Protein AF-A0A0L6U3Q4-F1 (afdb_monomer_lite)

Secondary structure (DSSP, 8-state):
-HHHHHHHHHHHHHHHHHHHHHHHHHHHHHHHHHHHHHHHHHS-HHHHHHHHHHHHHHHHHHHHHHHHHHHHHHHHTTS--

Radius of gyration: 18.6 Å; chains: 1; bounding box: 39×15×54 Å

Sequence (81 aa):
MTGFVWVTGLVRLMSDASTALYIILPLMAILVVIWNIVQYFHADDHEKANFKKNIKYTVIALIVGMTANGFINLLLGYFPS

Structure (mmCIF, N/CA/C/O backbone):
data_AF-A0A0L6U3Q4-F1
#
_entry.id   AF-A0A0L6U3Q4-F1
#
loop_
_atom_site.group_PDB
_atom_site.id
_atom_site.type_symbol
_atom_site.label_atom_id
_atom_site.label_alt_id
_atom_site.label_comp_id
_atom_site.label_asym_id
_atom_site.label_entity_id
_atom_site.label_seq_id
_atom_site.pdbx_PDB_ins_code
_atom_site.Cartn_x
_atom_site.Cartn_y
_atom_site.Cartn_z
_atom_site.occupancy
_atom_site.B_iso_or_equiv
_atom_site.auth_seq_id
_atom_site.auth_comp_id
_atom_site.auth_asym_id
_atom_site.auth_atom_id
_atom_site.pdbx_PDB_model_num
ATOM 1 N N . MET A 1 1 ? 27.173 -1.894 -27.741 1.00 57.62 1 MET A N 1
ATOM 2 C CA . MET A 1 1 ? 26.062 -2.857 -27.549 1.00 57.62 1 MET A CA 1
ATOM 3 C C . MET A 1 1 ? 25.817 -3.221 -26.082 1.00 57.62 1 MET A C 1
ATOM 5 O O . MET A 1 1 ? 24.683 -3.519 -25.748 1.00 57.62 1 MET A O 1
ATOM 9 N N . THR A 1 2 ? 26.809 -3.149 -25.185 1.00 61.56 2 THR A N 1
ATOM 10 C CA . THR A 1 2 ? 26.651 -3.503 -23.757 1.00 61.56 2 THR A CA 1
ATOM 11 C C . THR A 1 2 ? 25.681 -2.599 -22.985 1.00 61.56 2 THR A C 1
ATOM 13 O O . THR A 1 2 ? 24.865 -3.107 -22.227 1.00 61.56 2 THR A O 1
ATOM 16 N N . GLY A 1 3 ? 25.698 -1.279 -23.209 1.00 62.47 3 GLY A N 1
ATOM 17 C CA . GLY A 1 3 ? 24.812 -0.341 -22.498 1.00 62.47 3 GLY A CA 1
ATOM 18 C C . GLY A 1 3 ? 23.310 -0.568 -22.732 1.00 62.47 3 GLY A C 1
ATOM 19 O O . GLY A 1 3 ? 22.520 -0.417 -21.809 1.00 62.47 3 GLY A O 1
ATOM 20 N N . PHE A 1 4 ? 22.914 -1.004 -23.931 1.00 63.53 4 PHE A N 1
ATOM 21 C CA . PHE A 1 4 ? 21.506 -1.256 -24.271 1.00 63.53 4 PHE A CA 1
ATOM 22 C C . PHE A 1 4 ? 20.938 -2.491 -23.546 1.00 63.53 4 PHE A C 1
ATOM 24 O O . PHE A 1 4 ? 19.781 -2.494 -23.130 1.00 63.53 4 PHE A O 1
ATOM 31 N N . VAL A 1 5 ? 21.773 -3.514 -23.327 1.00 68.19 5 VAL A N 1
ATOM 32 C CA . VAL A 1 5 ? 21.405 -4.749 -22.607 1.00 68.19 5 VAL A CA 1
ATOM 33 C C . VAL A 1 5 ? 21.222 -4.495 -21.106 1.00 68.19 5 VAL A C 1
ATOM 35 O O . VAL A 1 5 ? 20.305 -5.030 -20.490 1.00 68.19 5 VAL A O 1
ATOM 38 N N . TRP A 1 6 ? 22.053 -3.636 -20.506 1.00 65.31 6 TRP A N 1
ATOM 39 C CA . TRP A 1 6 ? 21.907 -3.260 -19.095 1.00 65.31 6 TRP A CA 1
ATOM 40 C C . TRP A 1 6 ? 20.632 -2.450 -18.831 1.00 65.31 6 TRP A C 1
ATOM 42 O O . TRP A 1 6 ? 19.946 -2.701 -17.841 1.00 65.31 6 TRP A O 1
ATOM 52 N N . VAL A 1 7 ? 20.286 -1.517 -19.726 1.00 74.62 7 VAL A N 1
ATOM 53 C CA . VAL A 1 7 ? 19.061 -0.7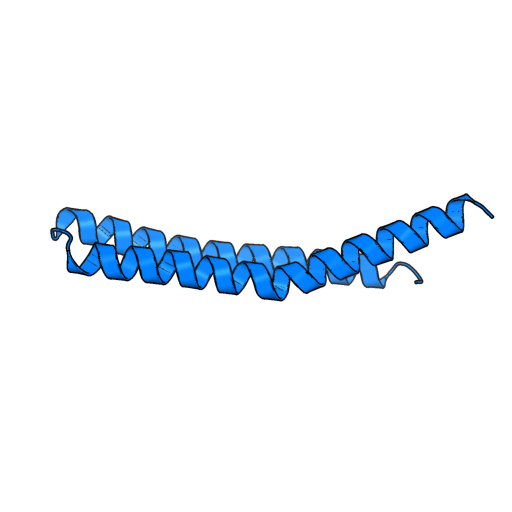04 -19.609 1.00 74.62 7 VAL A CA 1
ATOM 54 C C . VAL A 1 7 ? 17.811 -1.580 -19.706 1.00 74.62 7 VAL A C 1
ATOM 56 O O . VAL A 1 7 ? 16.935 -1.488 -18.853 1.00 74.62 7 VAL A O 1
ATOM 59 N N . THR A 1 8 ? 17.754 -2.486 -20.682 1.00 80.69 8 THR A N 1
ATOM 60 C CA . THR A 1 8 ? 16.620 -3.415 -20.844 1.00 80.69 8 THR A CA 1
ATOM 61 C C . THR A 1 8 ? 16.490 -4.393 -19.673 1.00 80.69 8 THR A C 1
ATOM 63 O O . THR A 1 8 ? 15.382 -4.626 -19.191 1.00 80.69 8 THR A O 1
ATOM 66 N N . GLY A 1 9 ? 17.603 -4.917 -19.149 1.00 83.69 9 GLY A N 1
ATOM 67 C CA . GLY A 1 9 ? 17.591 -5.771 -17.957 1.00 83.69 9 GLY A CA 1
ATOM 68 C C . GLY A 1 9 ? 17.048 -5.061 -16.710 1.00 83.69 9 GLY A C 1
ATOM 69 O O . GLY A 1 9 ? 16.231 -5.626 -15.983 1.00 83.69 9 GLY A O 1
ATOM 70 N N . LEU A 1 10 ? 17.447 -3.807 -16.487 1.00 87.06 10 LEU A N 1
ATOM 71 C CA . LEU A 1 10 ? 16.986 -3.011 -15.348 1.00 87.06 10 LEU A CA 1
ATOM 72 C C . LEU A 1 10 ? 15.502 -2.632 -15.468 1.00 87.06 10 LEU A C 1
ATOM 74 O O . LEU A 1 10 ? 14.770 -2.743 -14.487 1.00 87.06 10 LEU A O 1
ATOM 78 N N . VAL A 1 11 ? 15.036 -2.256 -16.665 1.00 88.19 11 VAL A N 1
ATOM 79 C CA . VAL A 1 11 ? 13.615 -1.959 -16.925 1.00 88.19 11 VAL A CA 1
ATOM 80 C C . VAL A 1 11 ? 12.738 -3.177 -16.629 1.00 88.19 11 VAL A C 1
ATOM 82 O O . VAL A 1 11 ? 11.711 -3.043 -15.965 1.00 88.19 11 VAL A O 1
ATOM 85 N N . ARG A 1 12 ? 13.166 -4.377 -17.045 1.00 88.69 12 ARG A N 1
ATOM 86 C CA . ARG A 1 12 ? 12.449 -5.629 -16.752 1.00 88.69 12 ARG A CA 1
ATOM 87 C C . ARG A 1 12 ? 12.390 -5.921 -15.256 1.00 88.69 12 ARG A C 1
ATOM 89 O O . ARG A 1 12 ? 11.306 -6.154 -14.736 1.00 88.69 12 ARG A O 1
ATOM 96 N N . LEU A 1 13 ? 13.518 -5.809 -14.551 1.00 90.94 13 LEU A N 1
ATOM 97 C CA . LEU A 1 13 ? 13.559 -6.004 -13.100 1.00 90.94 13 LEU A CA 1
ATOM 98 C C . LEU A 1 13 ? 12.609 -5.045 -12.366 1.00 90.94 13 LEU A C 1
ATOM 100 O O . LEU A 1 13 ? 11.881 -5.458 -11.464 1.00 90.94 13 LEU A O 1
ATOM 104 N N . MET A 1 14 ? 12.604 -3.766 -12.750 1.00 91.81 14 MET A N 1
ATOM 105 C CA . MET A 1 14 ? 11.720 -2.771 -12.142 1.00 91.81 14 MET A CA 1
ATOM 106 C C . MET A 1 14 ? 10.243 -3.031 -12.463 1.00 91.81 14 MET A C 1
ATOM 108 O O . MET A 1 14 ? 9.397 -2.847 -11.590 1.00 91.81 14 MET A O 1
ATOM 112 N N . SER A 1 15 ? 9.935 -3.494 -13.676 1.00 90.88 15 SER A N 1
ATOM 113 C CA . SER A 1 15 ? 8.577 -3.875 -14.082 1.00 90.88 15 SER A CA 1
ATOM 114 C C . SER A 1 15 ? 8.064 -5.078 -13.286 1.00 90.88 15 SER A C 1
ATOM 116 O O . SER A 1 15 ? 6.937 -5.062 -12.784 1.00 90.88 15 SER A O 1
ATOM 118 N N . ASP A 1 16 ? 8.896 -6.105 -13.107 1.00 92.06 16 ASP A N 1
ATOM 119 C CA . ASP A 1 16 ? 8.548 -7.296 -12.327 1.00 92.06 16 ASP A CA 1
ATOM 120 C C . ASP A 1 16 ? 8.333 -6.939 -10.851 1.00 92.06 16 ASP A C 1
ATOM 122 O O . ASP A 1 16 ? 7.329 -7.325 -10.246 1.00 92.06 16 ASP A O 1
ATOM 126 N N . ALA A 1 17 ? 9.230 -6.127 -10.283 1.00 93.25 17 ALA A N 1
ATOM 127 C CA . ALA A 1 17 ? 9.100 -5.625 -8.919 1.00 93.25 17 ALA A CA 1
ATOM 128 C C . ALA A 1 17 ? 7.821 -4.793 -8.735 1.00 93.25 17 ALA A C 1
ATOM 130 O O . ALA A 1 17 ? 7.082 -4.996 -7.771 1.00 93.25 17 ALA A O 1
ATOM 131 N N . SER A 1 18 ? 7.517 -3.891 -9.672 1.00 92.31 18 SER A N 1
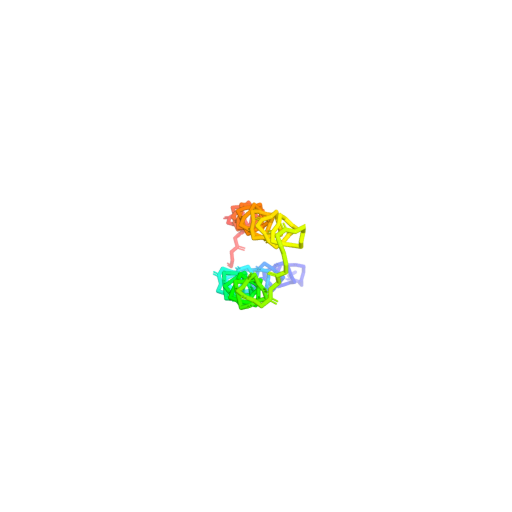ATOM 132 C CA . SER A 1 18 ? 6.292 -3.093 -9.630 1.00 92.31 18 SER A CA 1
ATOM 133 C C . SER A 1 18 ? 5.036 -3.962 -9.735 1.00 92.31 18 SER A C 1
ATOM 135 O O . SER A 1 18 ? 4.063 -3.748 -9.007 1.00 92.31 18 SER A O 1
ATOM 137 N N . THR A 1 19 ? 5.064 -4.996 -10.575 1.00 91.69 19 THR A N 1
ATOM 138 C CA . THR A 1 19 ? 3.963 -5.960 -10.691 1.00 91.69 19 THR A CA 1
ATOM 139 C C . THR A 1 19 ? 3.749 -6.715 -9.380 1.00 91.69 19 THR A C 1
ATOM 141 O O . THR A 1 19 ? 2.617 -6.821 -8.906 1.00 91.69 19 THR A O 1
ATOM 144 N N . ALA A 1 20 ? 4.828 -7.167 -8.735 1.00 93.81 20 ALA A N 1
ATOM 145 C CA . ALA A 1 20 ? 4.757 -7.806 -7.425 1.00 93.81 20 ALA A CA 1
ATOM 146 C C . ALA A 1 20 ? 4.179 -6.865 -6.350 1.00 93.81 20 ALA A C 1
ATOM 148 O O . ALA A 1 20 ? 3.388 -7.299 -5.510 1.00 93.81 20 ALA A O 1
ATOM 149 N N . LEU A 1 21 ? 4.506 -5.567 -6.392 1.00 92.94 21 LEU A N 1
ATOM 150 C CA . LEU A 1 21 ? 3.992 -4.579 -5.437 1.00 92.94 21 LEU A CA 1
ATOM 151 C C . LEU A 1 21 ? 2.471 -4.399 -5.505 1.00 92.94 21 LEU A C 1
ATOM 153 O O . LEU A 1 21 ? 1.859 -4.185 -4.459 1.00 92.94 21 LEU A O 1
ATOM 157 N N . TYR A 1 22 ? 1.837 -4.567 -6.671 1.00 91.69 22 TYR A N 1
ATOM 158 C CA . TYR A 1 22 ? 0.368 -4.549 -6.762 1.00 91.69 22 TYR A CA 1
ATOM 159 C C . TYR A 1 22 ? -0.311 -5.682 -6.000 1.00 91.69 22 TYR A C 1
ATOM 161 O O . TYR A 1 22 ? -1.488 -5.568 -5.677 1.00 91.69 22 TYR A O 1
ATOM 169 N N . ILE A 1 23 ? 0.414 -6.760 -5.710 1.00 93.19 23 ILE A N 1
ATOM 170 C CA . ILE A 1 23 ? -0.093 -7.901 -4.948 1.00 93.19 23 ILE A CA 1
ATOM 171 C C . ILE A 1 23 ? 0.320 -7.766 -3.479 1.00 93.19 23 ILE A C 1
ATOM 173 O O . ILE A 1 23 ? -0.502 -7.915 -2.578 1.00 93.19 23 ILE A O 1
ATOM 177 N N . ILE A 1 24 ? 1.587 -7.440 -3.221 1.00 94.31 24 ILE A N 1
ATOM 178 C CA . ILE A 1 24 ? 2.145 -7.400 -1.865 1.00 94.31 24 ILE A CA 1
ATOM 179 C C . ILE A 1 24 ? 1.541 -6.258 -1.041 1.00 94.31 24 ILE A C 1
ATOM 181 O O . ILE A 1 24 ? 1.169 -6.475 0.112 1.00 94.31 24 ILE A O 1
ATOM 185 N N . LEU A 1 25 ? 1.409 -5.053 -1.609 1.00 94.06 25 LEU A N 1
ATOM 186 C CA . LEU A 1 25 ? 0.871 -3.897 -0.885 1.00 94.06 25 LEU A CA 1
ATOM 187 C C . LEU A 1 25 ? -0.554 -4.129 -0.351 1.00 94.06 25 LEU A C 1
ATOM 189 O O . LEU A 1 25 ? -0.754 -3.921 0.850 1.00 94.06 25 LEU A O 1
ATOM 193 N N . PRO A 1 26 ? -1.543 -4.577 -1.155 1.00 94.62 26 PRO A N 1
ATOM 194 C CA . PRO A 1 26 ? -2.880 -4.830 -0.628 1.00 94.62 26 PRO A CA 1
ATOM 195 C C . PRO A 1 26 ? -2.905 -5.983 0.378 1.00 94.62 26 PRO A C 1
ATOM 197 O O . PRO A 1 26 ? -3.600 -5.868 1.384 1.00 94.62 26 PRO A O 1
ATOM 200 N N . LEU A 1 27 ? -2.121 -7.050 0.179 1.00 96.31 27 LEU A N 1
ATOM 201 C CA . LEU A 1 27 ? -2.038 -8.145 1.153 1.00 96.31 27 LEU A CA 1
ATOM 202 C C . LEU A 1 27 ? -1.519 -7.660 2.512 1.00 96.31 27 LEU A C 1
ATOM 204 O O . LEU A 1 27 ? -2.126 -7.944 3.545 1.00 96.31 27 LEU A O 1
ATOM 208 N N . MET A 1 28 ? -0.444 -6.871 2.520 1.00 95.12 28 MET A N 1
ATOM 209 C CA . MET A 1 28 ? 0.109 -6.292 3.746 1.00 95.12 28 MET A CA 1
ATOM 210 C C . MET A 1 28 ? -0.870 -5.322 4.411 1.00 95.12 28 MET A C 1
ATOM 212 O O . MET A 1 28 ? -1.044 -5.360 5.628 1.00 95.12 28 MET A O 1
ATOM 216 N N . ALA A 1 29 ? -1.551 -4.482 3.627 1.00 95.69 29 ALA A N 1
ATOM 217 C CA . ALA A 1 29 ? -2.565 -3.576 4.152 1.00 95.69 29 ALA A CA 1
ATOM 218 C C . ALA A 1 29 ? -3.725 -4.342 4.805 1.00 95.69 29 ALA A C 1
ATOM 220 O O . ALA A 1 29 ? -4.142 -3.980 5.903 1.00 95.69 29 ALA A O 1
ATOM 221 N N . ILE A 1 30 ? -4.202 -5.426 4.183 1.00 96.62 30 ILE A N 1
ATOM 222 C CA . ILE A 1 30 ? -5.245 -6.293 4.747 1.00 96.62 30 ILE A CA 1
ATOM 223 C C . ILE A 1 30 ? -4.785 -6.895 6.077 1.00 96.62 30 ILE A C 1
ATOM 225 O O . ILE A 1 30 ? -5.524 -6.812 7.054 1.00 96.62 30 ILE A O 1
ATOM 229 N N . LEU A 1 31 ? -3.567 -7.439 6.153 1.00 96.81 31 LEU A N 1
ATOM 230 C CA . LEU A 1 31 ? -3.029 -8.008 7.395 1.00 96.81 31 LEU A CA 1
ATOM 231 C C . LEU A 1 31 ? -2.974 -6.972 8.525 1.00 96.81 31 LEU A C 1
ATOM 233 O O . LEU A 1 31 ? -3.422 -7.245 9.639 1.00 96.81 31 LEU A O 1
ATOM 237 N N . VAL A 1 32 ? -2.483 -5.765 8.235 1.00 95.56 32 VAL A N 1
ATOM 238 C CA . VAL A 1 32 ? -2.418 -4.673 9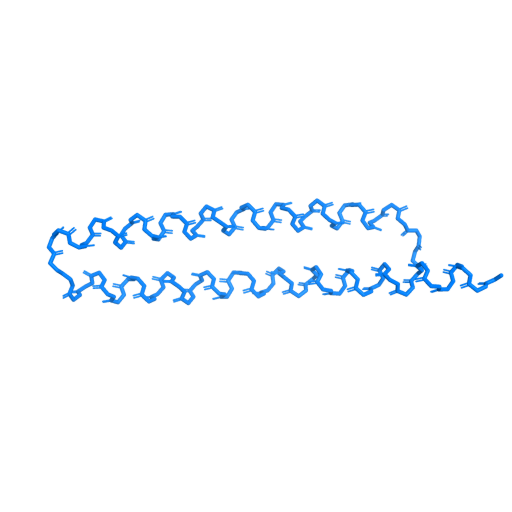.217 1.00 95.56 32 VAL A CA 1
ATOM 239 C C . VAL A 1 32 ? -3.818 -4.228 9.640 1.00 95.56 32 VAL A C 1
ATOM 241 O O . VAL A 1 32 ? -4.054 -4.000 10.828 1.00 95.56 32 VAL A O 1
ATOM 244 N N . VAL A 1 33 ? -4.765 -4.124 8.706 1.00 95.56 33 VAL A N 1
ATOM 245 C CA . VAL A 1 33 ? -6.155 -3.763 9.017 1.00 95.56 33 VAL A CA 1
ATOM 246 C C . VAL A 1 33 ? -6.809 -4.833 9.889 1.00 95.56 33 VAL A C 1
ATOM 248 O O . VAL A 1 33 ? -7.376 -4.483 10.921 1.00 95.56 33 VAL A O 1
ATOM 251 N N . ILE A 1 34 ? -6.678 -6.117 9.545 1.00 96.56 34 ILE A N 1
ATOM 252 C CA . ILE A 1 34 ? -7.201 -7.233 10.347 1.00 96.56 34 ILE A CA 1
ATOM 253 C C . ILE A 1 34 ? -6.615 -7.190 11.758 1.00 96.56 34 ILE A C 1
ATOM 255 O O . ILE A 1 34 ? -7.366 -7.261 12.727 1.00 96.56 34 ILE A O 1
ATOM 259 N N . TRP A 1 35 ? -5.300 -7.005 11.889 1.00 94.69 35 TRP A N 1
ATOM 260 C CA . TRP A 1 35 ? -4.650 -6.890 13.193 1.00 94.69 35 TRP A CA 1
ATOM 261 C C . TRP A 1 35 ? -5.231 -5.745 14.032 1.00 94.69 35 TRP A C 1
ATOM 263 O O . TRP A 1 35 ? -5.588 -5.945 15.192 1.00 94.69 35 TRP A O 1
ATOM 273 N N . ASN A 1 36 ? -5.390 -4.554 13.447 1.00 93.31 36 ASN A N 1
ATOM 274 C CA . ASN A 1 36 ? -5.969 -3.410 14.155 1.00 93.31 36 ASN A CA 1
ATOM 275 C C . ASN A 1 36 ? -7.449 -3.628 14.506 1.00 93.31 36 ASN A C 1
ATOM 277 O O . ASN A 1 36 ? -7.886 -3.156 15.550 1.00 93.31 36 ASN A O 1
ATOM 281 N N . ILE A 1 37 ? -8.214 -4.347 13.678 1.00 93.81 37 ILE A N 1
ATOM 282 C CA . 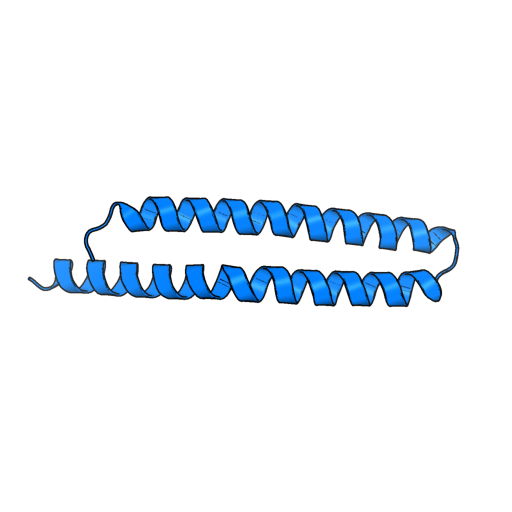ILE A 1 37 ? -9.603 -4.722 13.983 1.00 93.81 37 ILE A CA 1
ATOM 283 C C . ILE A 1 37 ? -9.649 -5.677 15.179 1.00 93.81 37 ILE A C 1
ATOM 285 O O . ILE A 1 37 ? -10.430 -5.456 16.100 1.00 93.81 37 ILE A O 1
ATOM 289 N N . VAL A 1 38 ? -8.801 -6.711 15.202 1.00 95.19 38 VAL A N 1
ATOM 290 C CA . VAL A 1 38 ? -8.724 -7.648 16.334 1.00 95.19 38 VAL A CA 1
ATOM 291 C C . VAL A 1 38 ? -8.374 -6.902 17.619 1.00 95.19 38 VAL A C 1
ATOM 293 O O . VAL A 1 38 ? -9.034 -7.106 18.633 1.00 95.19 38 VAL A O 1
ATOM 296 N N . GLN A 1 39 ? -7.394 -5.998 17.577 1.00 92.75 39 GLN A N 1
ATOM 297 C CA . GLN A 1 39 ? -7.027 -5.189 18.742 1.00 92.75 39 GLN A CA 1
ATOM 298 C C . GLN A 1 39 ? -8.156 -4.239 19.166 1.00 92.75 39 GLN A C 1
ATOM 300 O O . GLN A 1 39 ? -8.447 -4.129 20.350 1.00 92.75 39 GLN A O 1
ATOM 305 N N . TYR A 1 40 ? -8.870 -3.628 18.217 1.00 91.88 40 TYR A N 1
ATOM 306 C CA . TYR A 1 40 ? -10.010 -2.751 18.499 1.00 91.88 40 TYR A CA 1
ATOM 307 C C . TYR A 1 40 ? -11.113 -3.435 19.325 1.00 91.88 40 TYR A C 1
ATOM 309 O O . TYR A 1 40 ? -11.725 -2.788 20.174 1.00 91.88 40 TYR A O 1
ATOM 317 N N . PHE A 1 41 ? -11.366 -4.729 19.103 1.00 91.88 41 PHE A N 1
ATOM 318 C CA . PHE A 1 41 ? -12.368 -5.481 19.870 1.00 91.88 41 PHE A CA 1
ATOM 319 C C . PHE A 1 41 ? -11.948 -5.787 21.313 1.00 91.88 41 PHE A C 1
ATOM 321 O O . PHE A 1 41 ? -12.822 -5.971 22.156 1.00 91.88 41 PHE A O 1
ATOM 328 N N . HIS A 1 42 ? -10.646 -5.825 21.599 1.00 91.62 42 HIS A N 1
ATOM 329 C CA . HIS A 1 42 ? -10.108 -6.100 22.937 1.00 91.62 42 HIS A CA 1
ATOM 330 C C . HIS A 1 42 ? -9.713 -4.829 23.703 1.00 91.62 42 HIS A C 1
ATOM 332 O O . HIS A 1 42 ? -9.342 -4.912 24.869 1.00 91.62 42 HIS A O 1
ATOM 338 N N . ALA A 1 43 ? -9.767 -3.674 23.044 1.00 88.81 43 ALA A N 1
ATOM 339 C CA . ALA A 1 43 ? -9.287 -2.405 23.562 1.00 88.81 43 ALA A CA 1
ATOM 340 C C . ALA A 1 43 ? -10.369 -1.621 24.316 1.00 88.81 43 ALA A C 1
ATOM 342 O O . ALA A 1 43 ? -11.557 -1.699 23.991 1.00 88.81 43 ALA A O 1
ATOM 343 N N . ASP A 1 44 ? -9.942 -0.780 25.255 1.00 90.31 44 ASP A N 1
ATOM 344 C CA . ASP A 1 44 ? -10.809 0.194 25.919 1.00 90.31 44 ASP A CA 1
ATOM 345 C C . ASP A 1 44 ? -11.143 1.379 24.994 1.00 90.31 44 ASP A C 1
ATOM 347 O O . ASP A 1 44 ? -10.468 1.638 23.992 1.00 90.31 44 ASP A O 1
ATOM 351 N N . ASP A 1 45 ? -12.185 2.149 25.323 1.00 86.56 45 ASP A N 1
ATOM 352 C CA . ASP A 1 45 ? -12.694 3.227 24.457 1.00 86.56 45 ASP A CA 1
ATOM 353 C C . ASP A 1 45 ? -11.649 4.304 24.117 1.00 86.56 45 ASP A C 1
ATOM 355 O O . ASP A 1 45 ? -11.689 4.888 23.030 1.00 86.56 45 ASP A O 1
ATOM 359 N N . HIS A 1 46 ? -10.672 4.525 25.002 1.00 86.94 46 HIS A N 1
ATOM 360 C CA . HIS A 1 46 ? -9.553 5.434 24.748 1.00 86.94 46 HIS A CA 1
ATOM 361 C C . HIS A 1 46 ? -8.616 4.914 23.641 1.00 86.94 46 HIS A C 1
ATOM 363 O O . HIS A 1 46 ? -8.168 5.670 22.779 1.00 86.94 46 HIS A O 1
ATOM 369 N N . GLU A 1 47 ? -8.350 3.610 23.619 1.00 88.81 47 GLU A N 1
ATOM 370 C CA . GLU A 1 47 ? -7.437 2.973 22.668 1.00 88.81 47 GLU A CA 1
ATOM 371 C C . GLU A 1 47 ? -8.106 2.683 21.317 1.00 88.81 47 GLU A C 1
ATOM 373 O O . GLU A 1 47 ? -7.470 2.777 20.262 1.00 88.81 47 GLU A O 1
ATOM 378 N N . LYS A 1 48 ? -9.422 2.440 21.311 1.00 90.12 48 LYS A N 1
ATOM 379 C CA . LYS A 1 48 ? -10.239 2.271 20.096 1.00 90.12 48 LYS A CA 1
ATOM 380 C C . LYS A 1 48 ? -10.071 3.413 19.092 1.00 90.12 48 LYS A C 1
ATOM 382 O O . LYS A 1 48 ? -10.036 3.175 17.879 1.00 90.12 48 LYS A O 1
ATOM 387 N N . ALA A 1 49 ? -9.946 4.652 19.572 1.00 90.94 49 ALA A N 1
ATOM 388 C CA . ALA A 1 49 ? -9.719 5.817 18.718 1.00 90.94 49 ALA A CA 1
ATOM 389 C C . ALA A 1 49 ? -8.392 5.718 17.943 1.00 90.94 49 ALA A C 1
ATOM 391 O O . ALA A 1 49 ? -8.343 6.050 16.753 1.00 90.94 49 ALA A O 1
ATOM 392 N N . ASN A 1 50 ? -7.341 5.196 18.582 1.00 91.94 50 ASN A N 1
ATOM 393 C CA . ASN A 1 50 ? -6.031 5.003 17.963 1.00 91.94 50 ASN A CA 1
ATOM 394 C C . ASN A 1 50 ? -6.071 3.902 16.900 1.00 91.94 50 ASN A C 1
ATOM 396 O O . ASN A 1 50 ? -5.595 4.120 15.787 1.00 91.94 50 ASN A O 1
ATOM 400 N N . PHE A 1 51 ? -6.718 2.766 17.172 1.00 92.00 51 PHE A N 1
ATOM 401 C CA . PHE A 1 51 ? -6.848 1.689 16.183 1.00 92.00 51 PHE A CA 1
ATOM 402 C C . PHE A 1 51 ? -7.661 2.116 14.954 1.00 92.00 51 PHE A C 1
ATOM 404 O O . PHE A 1 51 ? -7.265 1.848 13.818 1.00 92.00 51 PHE A O 1
ATOM 411 N N . LYS A 1 52 ? -8.748 2.876 15.145 1.00 90.56 52 LYS A N 1
ATOM 412 C CA . LYS A 1 52 ? -9.526 3.440 14.029 1.00 90.56 52 LYS A CA 1
ATOM 413 C C . LYS A 1 52 ? -8.695 4.416 13.190 1.00 90.56 52 LYS A C 1
ATOM 415 O O . LYS A 1 52 ? -8.775 4.403 11.959 1.00 90.56 52 LYS A O 1
ATOM 420 N N . LYS A 1 53 ? -7.885 5.251 13.847 1.00 94.12 53 LYS A N 1
ATOM 421 C CA . LYS A 1 53 ? -6.944 6.162 13.188 1.00 94.12 53 LYS A CA 1
ATOM 422 C C . LYS A 1 53 ? -5.904 5.374 12.385 1.00 94.12 53 LYS A C 1
ATOM 424 O O . LYS A 1 53 ? -5.707 5.685 11.213 1.00 94.12 53 LYS A O 1
ATOM 429 N N . ASN A 1 54 ? -5.320 4.325 12.961 1.00 93.56 54 ASN A N 1
ATOM 430 C CA . ASN A 1 54 ? -4.342 3.466 12.293 1.00 93.56 54 ASN A CA 1
ATOM 431 C C . ASN A 1 54 ? -4.918 2.803 11.040 1.00 93.56 54 ASN A C 1
ATOM 433 O O . ASN A 1 54 ? -4.307 2.916 9.984 1.00 93.56 54 ASN A O 1
ATOM 437 N N . ILE A 1 55 ? -6.122 2.222 11.109 1.00 94.12 55 ILE A N 1
ATOM 438 C CA . ILE A 1 55 ? -6.806 1.645 9.937 1.00 94.12 55 ILE A CA 1
ATOM 439 C C . ILE A 1 55 ? -6.943 2.690 8.822 1.00 94.12 55 ILE A C 1
ATOM 441 O O . ILE A 1 55 ? -6.606 2.418 7.671 1.00 94.12 55 ILE A O 1
ATOM 445 N N . LYS A 1 56 ? -7.377 3.914 9.156 1.00 94.88 56 LYS A N 1
ATOM 446 C CA . LYS A 1 56 ? -7.491 5.006 8.178 1.00 94.88 56 LYS A CA 1
ATOM 447 C C . LYS A 1 56 ? -6.137 5.347 7.546 1.00 94.88 56 LYS A C 1
ATOM 449 O O . LYS A 1 56 ? -6.069 5.505 6.329 1.00 94.88 56 LYS A O 1
ATOM 454 N N . TYR A 1 57 ? -5.069 5.442 8.339 1.00 96.25 57 TYR A N 1
ATOM 455 C CA . TYR A 1 57 ? -3.725 5.689 7.808 1.00 96.25 57 TYR A CA 1
ATOM 456 C C . TYR A 1 57 ? -3.220 4.545 6.933 1.00 96.25 57 TYR A C 1
ATOM 458 O O . TYR A 1 57 ? -2.646 4.825 5.887 1.00 96.25 57 TYR A O 1
ATOM 466 N N . THR A 1 58 ? -3.467 3.285 7.296 1.00 95.19 58 THR A N 1
ATOM 467 C CA . THR A 1 58 ? -3.095 2.125 6.475 1.00 95.19 58 THR A CA 1
ATOM 468 C C . THR A 1 58 ? -3.772 2.175 5.108 1.00 95.19 58 THR A C 1
ATOM 470 O O . THR A 1 58 ? -3.111 1.970 4.094 1.00 95.19 58 THR A O 1
ATOM 473 N N . VAL A 1 59 ? -5.064 2.517 5.056 1.00 95.06 59 VAL A N 1
ATOM 474 C CA . VAL A 1 59 ? -5.796 2.662 3.786 1.00 95.06 59 VAL A CA 1
ATOM 475 C C . VAL A 1 59 ? -5.235 3.814 2.948 1.00 95.06 59 VAL A C 1
ATOM 477 O O . VAL A 1 59 ? -5.012 3.650 1.751 1.00 95.06 59 VAL A O 1
ATOM 480 N N . ILE A 1 60 ? -4.954 4.969 3.559 1.00 96.88 60 ILE A N 1
ATOM 481 C CA . ILE A 1 60 ? -4.352 6.110 2.850 1.00 96.88 60 ILE A CA 1
ATOM 482 C C . ILE A 1 60 ? -2.957 5.747 2.322 1.00 96.88 60 ILE A C 1
ATOM 484 O O . ILE A 1 60 ? -2.651 6.026 1.165 1.00 96.88 60 ILE A O 1
ATOM 488 N N . ALA A 1 61 ? -2.129 5.090 3.136 1.00 95.44 61 ALA A N 1
ATOM 489 C CA . ALA A 1 61 ? -0.795 4.647 2.744 1.00 95.44 61 ALA A CA 1
ATOM 490 C C . ALA A 1 61 ? -0.846 3.647 1.581 1.00 95.44 61 ALA A C 1
ATOM 492 O O . ALA A 1 61 ? -0.033 3.747 0.664 1.00 95.44 61 ALA A O 1
ATOM 493 N N . LEU A 1 62 ? -1.828 2.738 1.571 1.00 96.31 62 LEU A N 1
ATOM 494 C CA . LEU A 1 62 ? -2.059 1.829 0.451 1.00 96.31 62 LEU A CA 1
ATOM 495 C C . LEU A 1 62 ? -2.374 2.601 -0.837 1.00 96.31 62 LEU A C 1
ATOM 497 O O . LEU A 1 62 ? -1.759 2.333 -1.864 1.00 96.31 62 LEU A O 1
ATOM 501 N N . ILE A 1 63 ? -3.284 3.579 -0.789 1.00 96.44 63 ILE A N 1
ATOM 502 C CA . ILE A 1 63 ? -3.646 4.393 -1.962 1.00 96.44 63 ILE A CA 1
ATOM 503 C C . ILE A 1 63 ? -2.422 5.142 -2.499 1.00 96.44 63 ILE A C 1
ATOM 505 O O . ILE A 1 63 ? -2.161 5.117 -3.702 1.00 96.44 63 ILE A O 1
ATOM 509 N N . VAL A 1 64 ? -1.643 5.775 -1.617 1.00 96.75 64 VAL A N 1
ATOM 510 C CA . VAL A 1 64 ? -0.414 6.485 -2.001 1.00 96.75 64 VAL A CA 1
ATOM 511 C C . VAL A 1 64 ? 0.606 5.521 -2.611 1.00 96.75 64 VAL A C 1
ATOM 513 O O . VAL A 1 64 ? 1.143 5.811 -3.678 1.00 96.75 64 VAL A O 1
ATOM 516 N N . GLY A 1 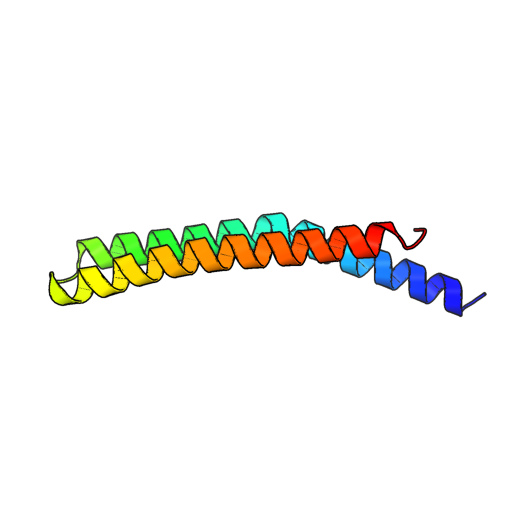65 ? 0.833 4.359 -1.993 1.00 95.12 65 GLY A N 1
ATOM 517 C CA . GLY A 1 65 ? 1.761 3.343 -2.496 1.00 95.12 65 GLY A CA 1
ATOM 518 C C . GLY A 1 65 ? 1.359 2.803 -3.869 1.00 95.12 65 GLY A C 1
ATOM 519 O O . GLY A 1 65 ? 2.191 2.736 -4.770 1.00 95.12 65 GLY A O 1
ATOM 520 N N . MET A 1 66 ? 0.073 2.503 -4.065 1.00 95.75 66 MET A N 1
ATOM 521 C CA . MET A 1 66 ? -0.474 2.064 -5.354 1.00 95.75 66 MET A CA 1
ATOM 522 C C . MET A 1 66 ? -0.338 3.148 -6.429 1.00 95.75 66 MET A C 1
ATOM 524 O O . MET A 1 66 ? 0.018 2.845 -7.565 1.00 95.75 66 MET A O 1
ATOM 528 N N . THR A 1 67 ? -0.569 4.413 -6.069 1.00 95.75 67 THR A N 1
ATOM 529 C CA . THR A 1 67 ? -0.444 5.557 -6.989 1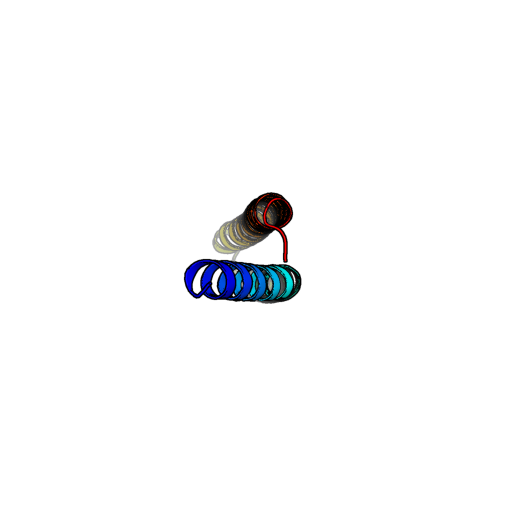.00 95.75 67 THR A CA 1
ATOM 530 C C . THR A 1 67 ? 1.008 5.766 -7.415 1.00 95.75 67 THR A C 1
ATOM 532 O O . THR A 1 67 ? 1.290 5.919 -8.602 1.00 95.75 67 THR A O 1
ATOM 535 N N . ALA A 1 68 ? 1.943 5.719 -6.462 1.00 95.50 68 ALA A N 1
ATOM 536 C CA . ALA A 1 68 ? 3.372 5.809 -6.741 1.00 95.50 68 ALA A CA 1
ATOM 537 C C . ALA A 1 68 ? 3.846 4.649 -7.631 1.00 95.50 68 ALA A C 1
ATOM 539 O O . ALA A 1 68 ? 4.572 4.871 -8.597 1.00 95.50 68 ALA A O 1
ATOM 540 N N . ASN A 1 69 ? 3.381 3.426 -7.359 1.00 94.44 69 ASN A N 1
ATOM 541 C CA . ASN A 1 69 ? 3.694 2.256 -8.175 1.00 94.44 69 ASN A CA 1
ATOM 542 C C . ASN A 1 69 ? 3.138 2.378 -9.608 1.00 94.44 69 ASN A C 1
ATOM 544 O O . ASN A 1 69 ? 3.837 2.079 -10.574 1.00 94.44 69 ASN A O 1
ATOM 548 N N . GLY A 1 70 ? 1.917 2.904 -9.756 1.00 92.94 70 GLY A N 1
ATOM 549 C CA . GLY A 1 70 ? 1.325 3.249 -11.051 1.00 92.94 70 GLY A CA 1
ATOM 550 C C . GLY A 1 70 ? 2.163 4.247 -11.837 1.00 92.94 70 GLY A C 1
ATOM 551 O O . GLY A 1 70 ? 2.427 4.037 -13.019 1.00 92.94 70 GLY A O 1
ATOM 552 N N . PHE A 1 71 ? 2.647 5.294 -11.172 1.00 93.88 71 PHE A N 1
ATOM 553 C CA . PHE A 1 71 ? 3.527 6.278 -11.792 1.00 93.88 71 PHE A CA 1
ATOM 554 C C . PHE A 1 71 ? 4.860 5.667 -12.253 1.00 93.88 71 PHE A C 1
ATOM 556 O O . PHE A 1 71 ? 5.306 5.948 -13.363 1.00 93.88 71 PHE A O 1
ATOM 563 N N . ILE A 1 72 ? 5.466 4.784 -11.452 1.00 91.50 72 ILE A N 1
ATOM 564 C CA . ILE A 1 72 ? 6.691 4.064 -11.836 1.00 91.50 72 ILE A CA 1
ATOM 565 C C . ILE A 1 72 ? 6.449 3.226 -13.095 1.00 91.50 72 ILE A C 1
ATOM 567 O O . ILE A 1 72 ? 7.237 3.308 -14.031 1.00 91.50 72 ILE A O 1
ATOM 571 N N . ASN A 1 73 ? 5.345 2.481 -13.171 1.00 89.88 73 ASN A N 1
ATOM 572 C CA . ASN A 1 73 ? 5.036 1.698 -14.369 1.00 89.88 73 ASN A CA 1
ATOM 573 C C . ASN A 1 73 ? 4.770 2.551 -15.605 1.00 89.88 73 ASN A C 1
ATOM 575 O O . ASN A 1 73 ? 5.181 2.169 -16.699 1.00 89.88 73 ASN A O 1
ATOM 579 N N . LEU A 1 74 ? 4.130 3.711 -15.445 1.00 90.44 74 LEU A N 1
ATOM 580 C CA . LEU A 1 74 ? 3.989 4.664 -16.544 1.00 90.44 74 LEU A CA 1
ATOM 581 C C . LEU A 1 74 ? 5.360 5.113 -17.057 1.00 90.44 74 LEU A C 1
ATOM 583 O O . LEU A 1 74 ? 5.577 5.116 -18.264 1.00 90.44 74 LEU A O 1
ATOM 587 N N . LEU A 1 75 ? 6.299 5.432 -16.159 1.00 89.50 75 LEU A N 1
ATOM 588 C CA . LEU A 1 75 ? 7.666 5.802 -16.535 1.00 89.50 75 LEU A CA 1
ATOM 589 C C . LEU A 1 75 ? 8.402 4.658 -17.240 1.00 89.50 75 LEU A C 1
ATOM 591 O O . LEU A 1 75 ? 9.035 4.887 -18.268 1.00 89.50 75 LEU A O 1
ATOM 595 N N . LEU A 1 76 ? 8.299 3.434 -16.718 1.00 87.50 76 LEU A N 1
ATOM 596 C CA . LEU A 1 76 ? 8.920 2.252 -17.320 1.00 87.50 76 LEU A CA 1
ATOM 597 C C . LEU A 1 76 ? 8.367 1.960 -18.720 1.00 87.50 76 LEU A C 1
ATOM 599 O O . LEU A 1 76 ? 9.126 1.540 -19.587 1.00 87.50 76 LEU A O 1
ATOM 603 N N . GLY A 1 77 ? 7.088 2.255 -18.972 1.00 83.88 77 GLY A N 1
ATOM 604 C CA . GLY A 1 77 ? 6.454 2.093 -20.283 1.00 83.88 77 GLY A CA 1
ATOM 605 C C . GLY A 1 77 ? 7.034 2.972 -21.400 1.00 83.88 77 GLY A C 1
ATOM 606 O O . GLY A 1 77 ? 6.842 2.657 -22.572 1.00 83.88 77 GLY A O 1
ATOM 607 N N . TYR A 1 78 ? 7.767 4.043 -21.071 1.00 85.50 78 TYR A N 1
ATOM 608 C CA . TYR A 1 78 ? 8.470 4.866 -22.066 1.00 85.50 78 TYR A CA 1
ATOM 609 C C . TYR A 1 78 ? 9.819 4.280 -22.501 1.00 85.50 78 TYR A C 1
ATOM 611 O O . TYR A 1 78 ? 10.392 4.746 -23.489 1.00 85.50 78 TYR A O 1
ATOM 619 N N . PHE A 1 79 ? 10.340 3.275 -21.793 1.00 81.31 79 PHE A N 1
ATOM 620 C CA . PHE A 1 79 ? 11.583 2.611 -22.165 1.00 81.31 79 PHE A CA 1
ATOM 621 C C . PHE A 1 79 ? 11.272 1.364 -23.006 1.00 81.31 79 PHE A C 1
ATOM 623 O O . PHE A 1 79 ? 10.547 0.484 -22.540 1.00 81.31 79 PHE A O 1
ATOM 630 N N . PRO A 1 80 ? 11.801 1.259 -24.240 1.00 63.06 80 PRO A N 1
ATOM 631 C CA . PRO A 1 80 ? 11.609 0.070 -25.063 1.00 63.06 80 PRO A CA 1
ATOM 632 C C . PRO A 1 80 ? 12.240 -1.155 -24.381 1.00 63.06 80 PRO A C 1
ATOM 634 O O . PRO A 1 80 ? 13.372 -1.083 -23.892 1.00 63.06 80 PRO A O 1
ATOM 637 N N . SER A 1 81 ? 11.479 -2.250 -24.323 1.00 57.31 81 SER A N 1
ATOM 638 C CA . SER A 1 81 ? 11.802 -3.506 -23.628 1.00 57.31 81 SER A CA 1
ATOM 639 C C . SER A 1 81 ? 12.516 -4.554 -24.478 1.00 57.31 81 SER A C 1
ATOM 641 O O . SER A 1 81 ? 12.495 -4.457 -25.724 1.00 57.31 81 SER A O 1
#

InterPro domains:
  IPR043993 Type IV secretion system pilin [PF18895] (6-75)

pLDDT: mean 89.11, std 9.76, range [57.31, 96.88]

Organism: NCBI:txid52689

Foldseek 3Di:
DVVLVVLVVVLVVLLVVLVVCVVVLVVVLVVLLVVLVVVLVVDDPVCVVVSVVSNVVSVVVSVVSNVVSVVSVVVSVVDDD